Protein AF-A0A0P1GNW8-F1 (afdb_monomer_lite)

Radius of gyration: 12.33 Å; chains: 1; bounding box: 32×24×29 Å

Sequence (70 aa):
MIRLDSITHNHLGLHCEMCGHNSLLAVKMLIERLGHEINVHNAVKTLKCSSCGAKGKASFVITYVVNAKR

Organism: NCBI:txid340021

Secondary structure (DSSP, 8-state):
--BSGGGTTSEEEEEETTT--EEEEEHHHHHHHH-SS-BHHHHHHH-B-TTT--BS-EEEEEE-------

Foldseek 3Di:
DAWLLVQQQWWKWKAAPPPRDIDIGRSVVLCVVPNRGDGPLRSLQQDADPPPRDHSRIDIDIGHDDPPDD

pLDDT: mean 92.75, std 7.2, range [56.97, 97.44]

Structure (mmCIF, N/CA/C/O backbone):
data_AF-A0A0P1GNW8-F1
#
_entry.id   AF-A0A0P1GNW8-F1
#
loop_
_atom_site.group_PDB
_atom_site.id
_atom_site.type_symbol
_atom_site.label_atom_id
_atom_site.label_alt_id
_atom_site.label_comp_id
_atom_site.label_asym_id
_atom_site.label_entity_id
_atom_site.label_seq_id
_atom_site.pdbx_PDB_ins_code
_atom_site.Cartn_x
_atom_site.Cartn_y
_atom_site.Cartn_z
_atom_site.occupancy
_atom_site.B_iso_or_equiv
_atom_site.auth_seq_id
_atom_site.auth_comp_id
_atom_site.auth_asym_id
_atom_site.auth_atom_id
_atom_site.pdbx_PDB_model_num
ATOM 1 N N . MET A 1 1 ? 1.213 9.546 -10.412 1.00 80.88 1 MET A N 1
ATOM 2 C CA . MET A 1 1 ? 0.835 8.568 -9.360 1.00 80.88 1 MET A CA 1
ATOM 3 C C . MET A 1 1 ? 1.165 7.166 -9.859 1.00 80.88 1 MET A C 1
ATOM 5 O O . MET A 1 1 ? 0.929 6.910 -11.030 1.00 80.88 1 MET A O 1
ATOM 9 N N . ILE A 1 2 ? 1.715 6.287 -9.014 1.00 91.25 2 ILE A N 1
ATOM 10 C CA . ILE A 1 2 ? 2.160 4.930 -9.400 1.00 91.25 2 ILE A CA 1
ATOM 11 C C . ILE A 1 2 ? 0.995 3.937 -9.277 1.00 91.25 2 ILE A C 1
ATOM 13 O O . ILE A 1 2 ? 0.314 3.933 -8.250 1.00 91.25 2 ILE A O 1
ATOM 17 N N . ARG A 1 3 ? 0.763 3.113 -10.307 1.00 94.62 3 ARG A N 1
ATOM 18 C CA . ARG A 1 3 ? -0.237 2.027 -10.309 1.00 94.62 3 ARG A CA 1
ATOM 19 C C . ARG A 1 3 ? 0.334 0.757 -9.679 1.00 94.62 3 ARG A C 1
ATOM 21 O O . ARG A 1 3 ? 1.527 0.503 -9.831 1.00 94.62 3 ARG A O 1
ATOM 28 N N . LEU A 1 4 ? -0.491 -0.039 -8.995 1.00 93.69 4 LEU A N 1
ATOM 29 C CA . LEU A 1 4 ? -0.013 -1.279 -8.369 1.00 93.69 4 LEU A CA 1
ATOM 30 C C . LEU A 1 4 ? 0.541 -2.278 -9.399 1.00 93.69 4 LEU A 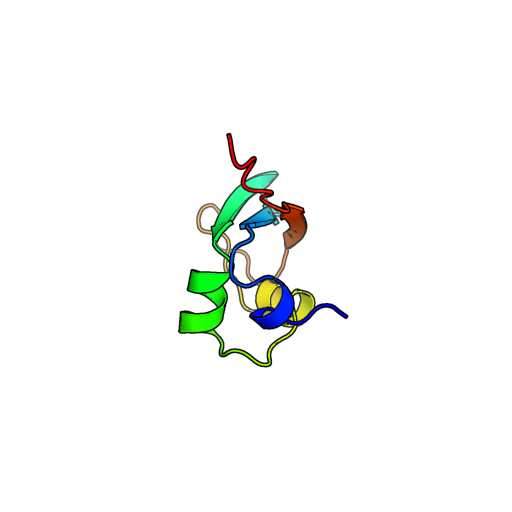C 1
ATOM 32 O O . LEU A 1 4 ? 1.582 -2.883 -9.151 1.00 93.69 4 LEU A O 1
ATOM 36 N N . ASP A 1 5 ? -0.096 -2.405 -10.565 1.00 93.50 5 ASP A N 1
ATOM 37 C CA . ASP A 1 5 ? 0.331 -3.319 -11.636 1.00 93.50 5 ASP A CA 1
ATOM 38 C C . ASP A 1 5 ? 1.781 -3.089 -12.110 1.00 93.50 5 ASP A C 1
ATOM 40 O O . ASP A 1 5 ? 2.530 -4.050 -12.298 1.00 93.50 5 ASP A O 1
ATOM 44 N N . SER A 1 6 ? 2.223 -1.832 -12.193 1.00 94.31 6 SER A N 1
ATOM 45 C CA . SER A 1 6 ? 3.598 -1.456 -12.563 1.00 94.31 6 SER A CA 1
ATOM 46 C C . SER A 1 6 ? 4.673 -1.899 -11.562 1.00 94.31 6 SER A C 1
ATOM 48 O O . SER A 1 6 ? 5.856 -1.925 -11.894 1.00 94.31 6 SER A O 1
ATOM 50 N N . ILE A 1 7 ? 4.276 -2.271 -10.341 1.00 93.94 7 ILE A N 1
ATOM 51 C CA . ILE A 1 7 ? 5.173 -2.680 -9.252 1.00 93.94 7 ILE A CA 1
ATOM 52 C C . ILE A 1 7 ? 4.741 -4.009 -8.614 1.00 93.94 7 ILE A C 1
ATOM 54 O O . ILE A 1 7 ? 5.043 -4.264 -7.452 1.00 93.94 7 ILE A O 1
ATOM 58 N N . THR A 1 8 ? 4.065 -4.873 -9.379 1.00 95.00 8 THR A N 1
ATOM 59 C CA . THR A 1 8 ? 3.446 -6.133 -8.914 1.00 95.00 8 THR A CA 1
ATOM 60 C C . THR A 1 8 ? 4.359 -7.005 -8.038 1.00 95.00 8 THR A C 1
ATOM 62 O O . THR A 1 8 ? 3.908 -7.560 -7.037 1.00 95.00 8 THR A O 1
ATOM 65 N N . HIS A 1 9 ? 5.643 -7.116 -8.391 1.00 94.25 9 HIS A N 1
ATOM 66 C CA . HIS A 1 9 ? 6.623 -7.978 -7.710 1.00 94.25 9 HIS A CA 1
ATOM 67 C C . HIS A 1 9 ? 7.452 -7.255 -6.636 1.00 94.25 9 HIS A C 1
ATOM 69 O O . HIS A 1 9 ? 8.438 -7.799 -6.143 1.00 94.25 9 HIS A O 1
ATOM 75 N N . ASN A 1 10 ? 7.071 -6.030 -6.279 1.00 95.31 10 ASN A N 1
ATOM 76 C CA . ASN A 1 10 ? 7.727 -5.245 -5.242 1.00 95.31 10 ASN A CA 1
ATOM 77 C C . ASN A 1 10 ? 6.943 -5.311 -3.927 1.00 95.31 10 ASN A C 1
ATOM 79 O O . ASN A 1 10 ? 5.863 -5.904 -3.832 1.00 95.31 10 ASN A O 1
ATOM 83 N N . HIS A 1 11 ? 7.492 -4.660 -2.906 1.00 96.00 11 HIS A N 1
ATOM 84 C CA . HIS A 1 11 ? 6.840 -4.519 -1.612 1.00 96.00 11 HIS A CA 1
ATOM 85 C C . HIS A 1 11 ? 6.492 -3.061 -1.331 1.00 96.00 11 HIS A C 1
ATOM 87 O O . HIS A 1 11 ? 7.168 -2.135 -1.781 1.00 96.00 11 HIS A O 1
ATOM 93 N N . LEU A 1 12 ? 5.436 -2.871 -0.552 1.00 95.75 12 LEU A N 1
ATOM 94 C CA . LEU A 1 12 ? 5.020 -1.594 -0.013 1.00 95.75 12 LEU A CA 1
ATOM 95 C C . LEU A 1 12 ? 5.318 -1.585 1.486 1.00 95.75 12 LEU A C 1
ATOM 97 O O . LEU A 1 12 ? 4.699 -2.322 2.256 1.00 95.75 12 LEU A O 1
ATOM 101 N N . GLY A 1 13 ? 6.283 -0.764 1.889 1.00 96.19 13 GLY A N 1
ATOM 102 C CA . GLY A 1 13 ? 6.501 -0.440 3.292 1.00 96.19 13 GLY A CA 1
ATOM 103 C C . GLY A 1 13 ? 5.453 0.574 3.729 1.00 96.19 13 GLY A C 1
ATOM 104 O O . GLY A 1 13 ? 5.286 1.599 3.074 1.00 96.19 13 GLY A O 1
ATOM 105 N N . LEU A 1 14 ? 4.740 0.287 4.811 1.00 96.56 14 LEU A N 1
ATOM 106 C CA . LEU A 1 14 ? 3.718 1.150 5.391 1.00 96.56 14 LEU A CA 1
ATOM 107 C C . LEU A 1 14 ? 4.109 1.541 6.805 1.00 96.56 14 LEU A C 1
ATOM 109 O O . LEU A 1 14 ? 4.456 0.676 7.609 1.00 96.56 14 LEU A O 1
ATOM 113 N N . HIS A 1 15 ? 3.950 2.820 7.115 1.00 97.44 15 HIS A N 1
ATOM 114 C CA . HIS A 1 15 ? 4.109 3.366 8.451 1.00 97.44 15 HIS A CA 1
ATOM 115 C C . HIS A 1 15 ? 2.791 3.994 8.899 1.00 97.44 15 HIS A C 1
ATOM 117 O O . HIS A 1 15 ? 2.298 4.931 8.275 1.00 97.44 15 HIS A O 1
ATOM 123 N N . CYS A 1 16 ? 2.189 3.469 9.964 1.00 97.44 16 CYS A N 1
ATOM 124 C CA . CYS A 1 16 ? 0.947 4.009 10.497 1.00 97.44 16 CYS A CA 1
ATOM 125 C C . CYS A 1 16 ? 1.207 5.296 11.282 1.00 97.44 16 CYS A C 1
ATOM 127 O O . CYS A 1 16 ? 1.783 5.262 12.366 1.00 97.44 16 CYS A O 1
ATOM 129 N N . GLU A 1 17 ? 0.664 6.407 10.797 1.00 97.12 17 GLU A N 1
ATOM 130 C CA . GLU A 1 17 ? 0.853 7.738 11.389 1.00 97.12 17 GLU A CA 1
ATOM 131 C C . GLU A 1 17 ? 0.159 7.899 12.754 1.00 97.12 17 GLU A C 1
ATOM 133 O O . GLU A 1 17 ? 0.435 8.845 13.479 1.00 97.12 17 GLU A O 1
ATOM 138 N N . MET A 1 18 ? -0.738 6.974 13.122 1.00 97.00 18 MET A N 1
ATOM 139 C CA . MET A 1 18 ? -1.485 7.035 14.388 1.00 97.00 18 MET A CA 1
ATOM 140 C C . MET A 1 18 ? -0.803 6.306 15.548 1.00 97.00 18 MET A C 1
ATOM 142 O O . MET A 1 18 ? -1.012 6.673 16.698 1.00 97.00 18 MET A O 1
ATOM 146 N N . CYS A 1 19 ? -0.061 5.231 15.274 1.00 97.06 19 CYS A N 1
ATOM 147 C CA . CYS A 1 19 ? 0.519 4.375 16.322 1.00 97.06 19 CYS A CA 1
ATOM 148 C C . CYS A 1 19 ? 1.990 4.015 16.086 1.00 97.06 19 CYS A C 1
ATOM 150 O O . CYS A 1 19 ? 2.570 3.281 16.878 1.00 97.06 19 CYS A O 1
ATOM 152 N N . GLY A 1 20 ? 2.587 4.474 14.984 1.00 96.81 20 GLY A N 1
ATOM 153 C CA . GLY A 1 20 ? 3.971 4.181 14.616 1.00 96.81 20 GLY A CA 1
ATOM 154 C C . GLY A 1 20 ? 4.218 2.760 14.096 1.00 96.81 20 GLY A C 1
ATOM 155 O O . GLY A 1 20 ? 5.354 2.426 13.766 1.00 96.81 20 GLY A O 1
ATOM 156 N N . HIS A 1 21 ? 3.185 1.915 14.005 1.00 96.31 21 HIS A N 1
ATOM 157 C CA . HIS A 1 21 ? 3.317 0.540 13.524 1.00 96.31 21 HIS A CA 1
ATOM 158 C C . HIS A 1 21 ? 3.810 0.498 12.073 1.00 96.31 21 HIS A C 1
ATOM 160 O O . HIS A 1 21 ? 3.210 1.110 11.185 1.00 96.31 21 HIS A O 1
ATOM 166 N N . ASN A 1 22 ? 4.871 -0.274 11.841 1.00 96.50 22 ASN A N 1
ATOM 167 C CA . ASN A 1 22 ? 5.440 -0.509 10.521 1.00 96.50 22 ASN A CA 1
ATOM 168 C C . ASN A 1 22 ? 5.030 -1.884 10.000 1.00 96.50 22 ASN A C 1
ATOM 170 O O . ASN A 1 22 ? 5.037 -2.862 10.741 1.00 96.50 22 ASN A O 1
ATOM 174 N N . SER A 1 23 ? 4.724 -1.974 8.711 1.00 95.00 23 SER A N 1
ATOM 175 C CA . SER A 1 23 ? 4.450 -3.250 8.050 1.00 95.00 23 SER A CA 1
ATOM 176 C C . SER A 1 23 ? 5.004 -3.260 6.634 1.00 95.00 23 SER A C 1
ATOM 178 O O . SER A 1 23 ? 5.146 -2.212 6.007 1.00 95.00 23 SER A O 1
ATOM 180 N N . LEU A 1 24 ? 5.313 -4.451 6.132 1.00 95.38 24 LEU A N 1
ATOM 181 C CA . LEU A 1 24 ? 5.744 -4.665 4.759 1.00 95.38 24 LEU A CA 1
ATOM 182 C C . LEU A 1 24 ? 4.715 -5.561 4.072 1.00 95.38 24 LEU A C 1
ATOM 184 O O . LEU A 1 24 ? 4.451 -6.667 4.536 1.00 95.38 24 LEU A O 1
ATOM 188 N N . LEU A 1 25 ? 4.118 -5.077 2.987 1.00 94.69 25 LEU A N 1
ATOM 189 C CA . LEU A 1 25 ? 3.100 -5.804 2.232 1.00 94.69 25 LEU A CA 1
ATOM 190 C C . LEU A 1 25 ? 3.587 -6.081 0.816 1.00 94.69 25 LEU A C 1
ATOM 192 O O . LEU A 1 25 ? 4.077 -5.182 0.138 1.00 94.69 25 LEU A O 1
ATOM 196 N N . ALA A 1 26 ? 3.405 -7.309 0.339 1.00 95.50 26 ALA A N 1
ATOM 197 C CA . ALA A 1 26 ? 3.617 -7.616 -1.069 1.00 95.50 26 ALA A CA 1
ATOM 198 C C . ALA A 1 26 ? 2.572 -6.876 -1.919 1.00 95.50 26 ALA A C 1
ATOM 200 O O . ALA A 1 26 ? 1.372 -6.960 -1.645 1.00 95.50 26 ALA A O 1
ATOM 201 N N . VAL A 1 27 ? 3.006 -6.180 -2.975 1.00 95.31 27 VAL A N 1
ATOM 202 C CA . VAL A 1 27 ? 2.084 -5.455 -3.866 1.00 95.31 27 VAL A CA 1
ATOM 203 C C . VAL A 1 27 ? 1.087 -6.411 -4.517 1.00 95.31 27 VAL A C 1
ATOM 205 O O . VAL A 1 27 ? -0.090 -6.076 -4.634 1.00 95.31 27 VAL A O 1
ATOM 208 N N . LYS A 1 28 ? 1.521 -7.624 -4.870 1.00 95.81 28 LYS A N 1
ATOM 209 C CA . LYS A 1 28 ? 0.650 -8.669 -5.419 1.00 95.81 28 LYS A CA 1
ATOM 210 C C . LYS A 1 28 ? -0.605 -8.912 -4.567 1.00 95.81 28 LYS A C 1
ATOM 212 O O . LYS A 1 28 ? -1.701 -8.961 -5.112 1.00 95.81 28 LYS A O 1
ATOM 217 N N . MET A 1 29 ? -0.471 -8.956 -3.240 1.00 94.19 29 MET A N 1
ATOM 218 C CA . MET A 1 29 ? -1.622 -9.118 -2.341 1.00 94.19 29 MET A CA 1
ATOM 219 C C . MET A 1 29 ? -2.582 -7.923 -2.390 1.00 94.19 29 MET A C 1
ATOM 221 O O . MET A 1 29 ? -3.793 -8.079 -2.239 1.00 94.19 29 MET A O 1
ATOM 225 N N . LEU A 1 30 ? -2.054 -6.709 -2.575 1.00 93.69 30 LEU A N 1
ATOM 226 C CA . LEU A 1 30 ? -2.881 -5.512 -2.721 1.00 93.69 30 LEU A CA 1
ATOM 227 C C . LEU A 1 30 ? -3.659 -5.542 -4.039 1.00 93.69 30 LEU A C 1
ATOM 229 O O . LEU A 1 30 ? -4.832 -5.183 -4.045 1.00 93.69 30 LEU A O 1
ATOM 233 N N . ILE A 1 31 ? -3.034 -6.010 -5.122 1.00 95.00 31 ILE A N 1
ATOM 234 C CA . ILE A 1 31 ? -3.679 -6.185 -6.430 1.00 95.00 31 ILE A CA 1
ATOM 235 C C . ILE A 1 31 ? -4.821 -7.198 -6.341 1.00 95.00 31 ILE A C 1
ATOM 237 O O . ILE A 1 31 ? -5.929 -6.899 -6.775 1.00 95.00 31 ILE A O 1
ATOM 241 N N . GLU A 1 32 ? -4.582 -8.360 -5.730 1.00 94.81 32 GLU A N 1
ATOM 242 C CA . GLU A 1 32 ? -5.602 -9.404 -5.556 1.00 94.81 32 GLU A CA 1
ATOM 243 C C . GLU A 1 32 ? -6.820 -8.898 -4.766 1.00 94.81 32 GLU A C 1
ATOM 245 O O . GLU A 1 32 ? -7.948 -9.317 -5.014 1.00 94.81 32 GLU A O 1
ATOM 250 N N . ARG A 1 33 ? -6.606 -7.962 -3.833 1.00 93.19 33 ARG A N 1
ATOM 251 C CA . ARG A 1 33 ? -7.662 -7.420 -2.971 1.00 93.19 33 ARG A CA 1
ATOM 252 C C . ARG A 1 33 ? -8.382 -6.196 -3.542 1.00 93.19 33 ARG A C 1
ATOM 254 O O . ARG A 1 33 ? -9.558 -6.004 -3.246 1.00 93.19 33 ARG A O 1
ATOM 261 N N . LEU A 1 34 ? -7.675 -5.323 -4.257 1.00 93.25 34 LEU A N 1
ATOM 262 C CA . LEU A 1 34 ? -8.162 -3.992 -4.652 1.00 93.25 34 LEU A CA 1
ATOM 263 C C . LEU A 1 34 ? -8.292 -3.814 -6.170 1.00 93.25 34 LEU A C 1
ATOM 265 O O . LEU A 1 34 ? -8.847 -2.811 -6.615 1.00 93.25 34 LEU A O 1
ATOM 269 N N . GLY A 1 35 ? -7.792 -4.766 -6.955 1.00 90.69 35 GLY A N 1
ATOM 270 C CA . GLY A 1 35 ? -7.728 -4.694 -8.409 1.00 90.69 35 GLY A CA 1
ATOM 271 C C . GLY A 1 35 ? -6.418 -4.098 -8.930 1.00 90.69 35 GLY A C 1
ATOM 272 O O . GLY A 1 35 ? -5.652 -3.451 -8.215 1.00 90.69 35 GLY A O 1
ATOM 273 N N . HIS A 1 36 ? -6.161 -4.326 -10.217 1.00 86.56 36 HIS A N 1
ATOM 274 C CA . HIS A 1 36 ? -4.898 -3.976 -10.876 1.00 86.56 36 HIS A CA 1
ATOM 275 C C . HIS A 1 36 ? -4.725 -2.471 -11.125 1.00 86.56 36 HIS A C 1
ATOM 277 O O . HIS A 1 36 ? -3.608 -1.957 -11.077 1.00 86.56 36 HIS A O 1
ATOM 283 N N . GLU A 1 37 ? -5.820 -1.757 -11.394 1.00 88.94 37 GLU A N 1
ATOM 284 C CA . GLU A 1 37 ? -5.767 -0.383 -11.912 1.00 88.94 37 GLU A CA 1
ATOM 285 C C . GLU A 1 37 ? -5.665 0.694 -10.825 1.00 88.94 37 GLU A C 1
ATOM 287 O O . GLU A 1 37 ? -5.444 1.871 -11.121 1.00 88.94 37 GLU A O 1
ATOM 292 N N . ILE A 1 38 ? -5.805 0.313 -9.553 1.00 93.88 38 ILE A N 1
ATOM 293 C CA . ILE A 1 38 ? -5.697 1.258 -8.447 1.00 93.88 38 ILE A CA 1
ATOM 294 C C . ILE A 1 38 ? -4.251 1.753 -8.303 1.00 93.88 38 ILE A C 1
ATOM 296 O O . ILE A 1 38 ? -3.273 1.016 -8.454 1.00 93.88 38 ILE A O 1
ATOM 300 N N . ASN A 1 39 ? -4.105 3.037 -7.988 1.00 94.94 39 ASN A N 1
ATOM 301 C CA . ASN A 1 39 ? -2.808 3.606 -7.644 1.00 94.94 39 ASN A CA 1
ATOM 302 C C . ASN A 1 39 ? -2.465 3.391 -6.163 1.00 94.94 39 ASN A C 1
ATOM 304 O O . ASN A 1 39 ? -3.350 3.242 -5.321 1.00 94.94 39 ASN A O 1
ATOM 308 N N . VAL A 1 40 ? -1.171 3.421 -5.842 1.00 94.25 40 VAL A N 1
ATOM 309 C CA . VAL A 1 40 ? -0.652 3.164 -4.488 1.00 94.25 40 VAL A CA 1
ATOM 310 C C . VAL A 1 40 ? -1.285 4.094 -3.445 1.00 94.25 40 VAL A C 1
ATOM 312 O O . VAL A 1 40 ? -1.684 3.637 -2.377 1.00 94.25 40 VAL A O 1
ATOM 315 N N . HIS A 1 41 ? -1.453 5.383 -3.758 1.00 94.06 41 HIS A N 1
ATOM 316 C CA . HIS A 1 41 ? -2.045 6.352 -2.827 1.00 94.06 41 HIS A CA 1
ATOM 317 C C . HIS A 1 41 ? -3.500 6.010 -2.487 1.00 94.06 41 HIS A C 1
ATOM 319 O O . HIS A 1 41 ? -3.900 6.061 -1.324 1.00 94.06 41 HIS A O 1
ATOM 325 N N . ASN A 1 42 ? -4.296 5.656 -3.494 1.00 94.75 42 ASN A N 1
ATOM 326 C CA . ASN A 1 42 ? -5.681 5.249 -3.303 1.00 94.75 42 ASN A CA 1
ATOM 327 C C . ASN A 1 42 ? -5.758 3.906 -2.576 1.00 94.75 42 ASN A C 1
ATOM 329 O O . ASN A 1 42 ? -6.589 3.762 -1.684 1.00 94.75 42 ASN A O 1
ATOM 333 N N . ALA A 1 43 ? -4.856 2.968 -2.877 1.00 94.12 43 ALA A N 1
ATOM 334 C CA . ALA A 1 43 ? -4.767 1.704 -2.160 1.00 94.12 43 ALA A CA 1
ATOM 335 C C . ALA A 1 43 ? -4.528 1.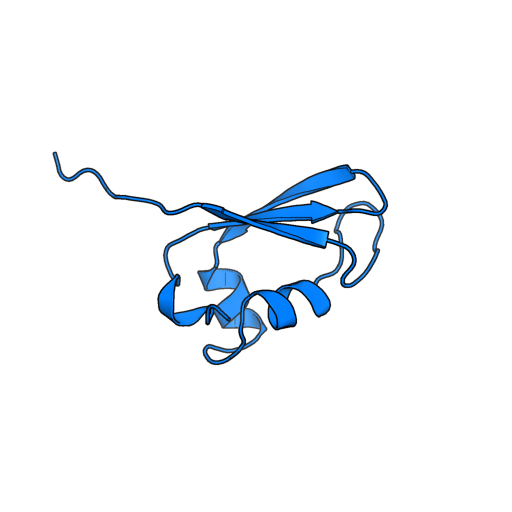937 -0.661 1.00 94.12 43 ALA A C 1
ATOM 337 O O . ALA A 1 43 ? -5.315 1.465 0.158 1.00 94.12 43 ALA A O 1
ATOM 338 N N . VAL A 1 44 ? -3.533 2.751 -0.293 1.00 94.50 44 VAL A N 1
ATOM 339 C CA . VAL A 1 44 ? -3.198 3.058 1.111 1.00 94.50 44 VAL A CA 1
ATOM 340 C C . VAL A 1 44 ? -4.384 3.657 1.873 1.00 94.50 44 VAL A C 1
ATOM 342 O O . VAL A 1 44 ? -4.638 3.262 3.010 1.00 94.50 44 VAL A O 1
ATOM 345 N N . LYS A 1 45 ? -5.182 4.530 1.242 1.00 94.81 45 LYS A N 1
ATOM 346 C CA . LYS A 1 45 ? -6.395 5.108 1.856 1.00 94.81 45 LYS A CA 1
ATOM 347 C C . LYS A 1 45 ? -7.442 4.059 2.255 1.00 94.81 45 LYS A C 1
ATOM 349 O O . LYS A 1 45 ? -8.241 4.302 3.159 1.00 94.81 45 LYS A O 1
ATOM 354 N N . THR A 1 46 ? -7.458 2.899 1.598 1.00 94.19 46 THR A N 1
ATOM 355 C CA . THR A 1 46 ? -8.398 1.812 1.918 1.00 94.19 46 THR A CA 1
ATOM 356 C C . THR A 1 46 ? -7.910 0.905 3.047 1.00 94.19 46 THR A C 1
ATOM 358 O O . THR A 1 46 ? -8.732 0.238 3.681 1.00 94.19 46 THR A O 1
ATOM 361 N N . LEU A 1 47 ? -6.602 0.888 3.323 1.00 93.69 47 LEU A N 1
ATOM 362 C CA . LEU A 1 47 ? -5.986 -0.035 4.269 1.00 93.69 47 LEU A 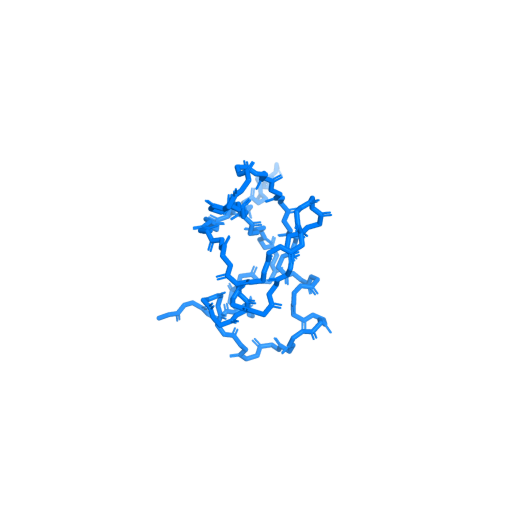CA 1
ATOM 363 C C . LEU A 1 47 ? -6.277 0.349 5.719 1.00 93.69 47 LEU A C 1
ATOM 365 O O . LEU A 1 47 ? -6.383 1.524 6.073 1.00 93.69 47 LEU A O 1
ATOM 369 N N . LYS A 1 48 ? -6.380 -0.679 6.563 1.00 95.62 48 LYS A N 1
ATOM 370 C CA . LYS A 1 48 ? -6.565 -0.571 8.009 1.00 95.62 48 LYS A CA 1
ATOM 371 C C . LYS A 1 48 ? -5.307 -1.080 8.706 1.00 95.62 48 LYS A C 1
ATOM 373 O O . LYS A 1 48 ? -4.844 -2.175 8.394 1.00 95.62 48 LYS A O 1
ATOM 378 N N . CYS A 1 49 ? -4.777 -0.309 9.651 1.00 96.31 49 CYS A N 1
ATOM 379 C CA . CYS A 1 49 ? -3.673 -0.745 10.497 1.00 96.31 49 CYS A CA 1
ATOM 380 C C . CYS A 1 49 ? -4.108 -1.963 11.322 1.00 96.31 49 CYS A C 1
ATOM 382 O O . CYS A 1 49 ? -5.130 -1.912 12.006 1.00 96.31 49 CYS A O 1
ATOM 384 N N . SER A 1 50 ? -3.334 -3.047 11.276 1.00 94.69 50 SER A N 1
ATOM 385 C CA . SER A 1 50 ? -3.610 -4.263 12.050 1.00 94.69 50 SER A CA 1
ATOM 386 C C . SER A 1 50 ? -3.413 -4.076 13.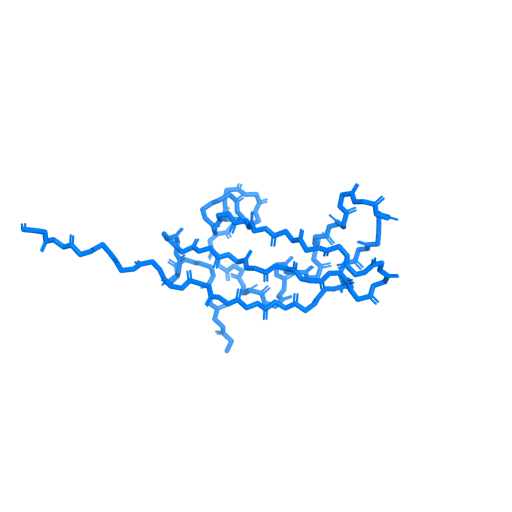555 1.00 94.69 50 SER A C 1
ATOM 388 O O . SER A 1 50 ? -4.025 -4.802 14.328 1.00 94.69 50 SER A O 1
ATOM 390 N N . SER A 1 51 ? -2.597 -3.101 13.969 1.00 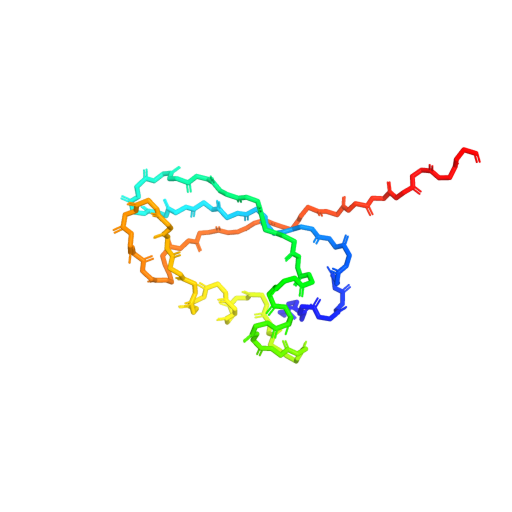96.31 51 SER A N 1
ATOM 391 C CA . SER A 1 51 ? -2.307 -2.828 15.380 1.00 96.31 51 SER A CA 1
ATOM 392 C C . SER A 1 51 ? -3.372 -1.940 16.036 1.00 96.31 51 SER A C 1
ATOM 394 O O . SER A 1 51 ? -4.002 -2.353 17.002 1.00 96.31 51 SER A O 1
ATOM 396 N N . CYS A 1 52 ? -3.628 -0.740 15.499 1.00 96.75 52 CYS A N 1
ATOM 397 C CA . CYS A 1 52 ? -4.547 0.227 16.121 1.00 96.75 52 CYS A CA 1
ATOM 398 C C . CYS A 1 52 ? -5.905 0.359 15.417 1.00 96.75 52 CYS A C 1
ATOM 400 O O . CYS A 1 52 ? -6.787 1.075 15.881 1.00 96.75 52 CYS A O 1
ATOM 402 N N . GLY A 1 53 ? -6.079 -0.271 14.255 1.00 95.94 53 GLY A N 1
ATOM 403 C CA . GLY A 1 53 ? -7.321 -0.202 13.494 1.00 95.94 53 GLY A CA 1
ATOM 404 C C . GLY A 1 53 ? -7.579 1.111 12.747 1.00 95.94 53 GLY A C 1
ATOM 405 O O . GLY A 1 53 ? -8.625 1.226 12.106 1.00 95.94 53 GLY A O 1
ATOM 406 N N . ALA A 1 54 ? -6.658 2.079 12.771 1.00 96.06 54 ALA A N 1
ATOM 407 C CA . ALA A 1 54 ? -6.786 3.307 11.988 1.00 96.06 54 ALA A CA 1
ATOM 408 C C . ALA A 1 54 ? -6.821 3.003 10.480 1.00 96.06 54 ALA A C 1
ATOM 410 O O . ALA A 1 54 ? -6.029 2.200 9.984 1.00 96.06 54 ALA A O 1
ATOM 411 N N . LYS A 1 55 ? -7.732 3.649 9.744 1.00 96.38 55 LYS A N 1
ATOM 412 C CA . LYS A 1 55 ? -7.914 3.454 8.298 1.00 96.38 55 LYS A CA 1
ATOM 413 C C . LYS A 1 55 ? -7.360 4.637 7.508 1.00 96.38 55 LYS A C 1
ATOM 415 O O . LYS A 1 55 ? -7.671 5.780 7.826 1.00 96.38 55 LYS A O 1
ATOM 420 N N . GLY A 1 56 ? -6.560 4.362 6.479 1.00 93.31 56 GLY A N 1
ATOM 421 C CA . GLY A 1 56 ? -6.040 5.370 5.549 1.00 93.31 56 GLY A CA 1
ATOM 422 C C . GLY A 1 56 ? -5.079 6.398 6.157 1.00 93.31 56 GLY A C 1
ATOM 423 O O . GLY A 1 56 ? -4.826 7.426 5.536 1.00 93.31 56 GLY A O 1
ATOM 424 N N . LYS A 1 57 ? -4.565 6.138 7.364 1.00 93.75 57 LYS A N 1
ATOM 425 C CA . LYS A 1 57 ? -3.601 6.978 8.094 1.00 93.75 57 LYS A CA 1
ATOM 426 C C . LYS A 1 57 ? -2.234 6.305 8.106 1.00 93.75 57 LYS A C 1
ATOM 428 O O . LYS A 1 57 ? -1.784 5.797 9.136 1.00 93.75 57 LYS A O 1
ATOM 433 N N . ALA A 1 58 ? -1.642 6.199 6.923 1.00 95.12 58 ALA A N 1
ATOM 434 C CA . ALA A 1 58 ? -0.323 5.620 6.754 1.00 95.12 58 ALA A CA 1
ATOM 435 C C . ALA A 1 58 ? 0.460 6.346 5.660 1.00 95.12 58 ALA A C 1
ATOM 437 O O . ALA A 1 58 ? -0.074 6.606 4.579 1.00 95.12 58 ALA A O 1
ATOM 438 N N . SER A 1 59 ? 1.733 6.604 5.934 1.00 96.19 59 SER A N 1
ATOM 439 C CA . SER A 1 59 ? 2.721 6.940 4.917 1.00 96.19 59 SER A CA 1
ATOM 440 C C . SER A 1 59 ? 3.300 5.651 4.328 1.00 96.19 59 SER A C 1
ATOM 442 O O . SER A 1 59 ? 3.180 4.568 4.914 1.00 96.19 59 SER A O 1
ATOM 444 N N . PHE A 1 60 ? 3.869 5.737 3.125 1.00 95.69 60 PHE A N 1
ATOM 445 C CA . PHE A 1 60 ? 4.364 4.558 2.424 1.00 95.69 60 PHE A CA 1
ATOM 446 C C . PHE A 1 60 ? 5.665 4.809 1.669 1.00 95.69 60 PHE A C 1
ATOM 448 O O . PHE A 1 60 ? 5.943 5.920 1.220 1.00 95.69 60 PHE A O 1
ATOM 455 N N . VAL A 1 61 ? 6.417 3.729 1.474 1.00 96.38 61 VAL A N 1
ATOM 456 C CA . VAL A 1 61 ? 7.590 3.652 0.601 1.00 96.38 61 VAL A CA 1
ATOM 457 C C . VAL A 1 61 ? 7.477 2.415 -0.286 1.00 96.38 61 VAL A C 1
ATOM 459 O O . VAL A 1 61 ? 6.940 1.390 0.131 1.00 96.38 61 VAL A O 1
ATOM 462 N N . ILE A 1 62 ? 7.970 2.502 -1.520 1.00 95.56 62 ILE A N 1
ATOM 463 C CA . ILE A 1 62 ? 8.032 1.352 -2.430 1.00 95.56 62 ILE A CA 1
ATOM 464 C C . ILE A 1 62 ? 9.431 0.755 -2.333 1.00 95.56 62 ILE A C 1
ATOM 466 O O . ILE A 1 62 ? 10.417 1.419 -2.652 1.00 95.56 62 ILE A O 1
ATOM 470 N N . THR A 1 63 ? 9.508 -0.505 -1.920 1.00 94.12 63 THR A N 1
ATOM 471 C CA . THR A 1 63 ? 10.757 -1.262 -1.848 1.00 94.12 63 THR A CA 1
ATOM 472 C C . THR A 1 63 ? 10.901 -2.088 -3.118 1.00 94.12 63 THR A C 1
ATOM 474 O O . THR A 1 63 ? 10.235 -3.116 -3.281 1.00 94.12 63 THR A O 1
ATOM 477 N N . TYR A 1 64 ? 11.762 -1.624 -4.024 1.00 92.31 64 TYR A N 1
ATOM 478 C CA . TYR A 1 64 ? 12.068 -2.325 -5.267 1.00 92.31 64 TYR A CA 1
ATOM 479 C C . TYR A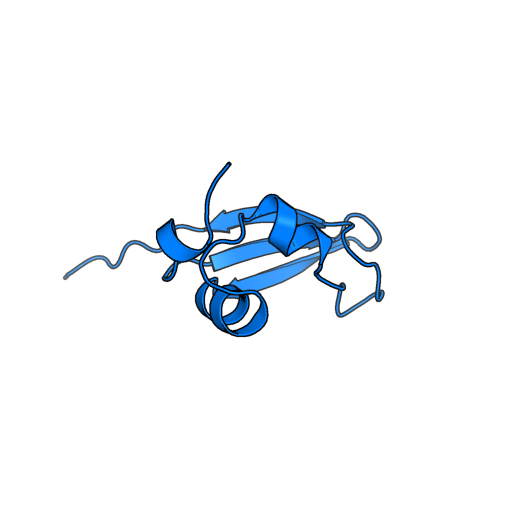 1 64 ? 12.946 -3.543 -4.992 1.00 92.31 64 TYR A C 1
ATOM 481 O O . TYR A 1 64 ? 14.013 -3.425 -4.391 1.00 92.31 64 TYR A O 1
ATOM 489 N N . VAL A 1 65 ? 12.498 -4.712 -5.449 1.00 88.69 65 VAL A N 1
ATOM 490 C CA . VAL A 1 65 ? 13.265 -5.954 -5.343 1.00 88.69 65 VAL A CA 1
ATOM 491 C C . VAL A 1 65 ? 13.914 -6.225 -6.693 1.00 88.69 65 VAL A C 1
ATOM 493 O O . VAL A 1 65 ? 13.242 -6.548 -7.670 1.00 88.69 65 VAL A O 1
ATOM 496 N N . VAL A 1 66 ? 15.235 -6.087 -6.751 1.00 84.81 66 VAL A N 1
ATOM 497 C CA . VAL A 1 66 ? 16.036 -6.492 -7.910 1.00 84.81 66 VAL A CA 1
ATOM 498 C C . VAL A 1 66 ? 16.567 -7.893 -7.649 1.00 84.81 66 VAL A C 1
ATOM 500 O O . VAL A 1 66 ? 17.385 -8.100 -6.756 1.00 84.81 66 VAL A O 1
ATOM 503 N N . ASN A 1 67 ? 16.103 -8.866 -8.431 1.00 75.12 67 ASN A N 1
ATOM 504 C CA . ASN A 1 67 ? 16.701 -10.195 -8.422 1.00 75.12 67 ASN A CA 1
ATOM 505 C C . ASN A 1 67 ? 18.087 -10.097 -9.061 1.00 75.12 67 ASN A C 1
ATOM 507 O O . ASN A 1 67 ? 18.205 -9.987 -10.283 1.00 75.12 67 ASN A O 1
ATOM 511 N N . ALA A 1 68 ? 19.134 -10.133 -8.238 1.00 68.44 68 ALA A N 1
ATOM 512 C CA . ALA A 1 68 ? 20.492 -10.328 -8.719 1.00 68.44 68 ALA A CA 1
ATOM 513 C C . ALA A 1 68 ? 20.569 -11.731 -9.336 1.00 68.44 68 ALA A C 1
ATOM 515 O O . ALA A 1 68 ? 20.611 -12.733 -8.622 1.00 68.44 68 ALA A O 1
ATOM 516 N N . LYS A 1 69 ? 20.519 -11.812 -10.669 1.00 65.50 69 LYS A N 1
ATOM 517 C CA . LYS A 1 69 ? 20.866 -13.047 -11.373 1.00 65.50 69 LYS A CA 1
ATOM 518 C C . LYS A 1 69 ? 22.356 -13.293 -11.121 1.00 65.50 69 LYS A C 1
ATOM 520 O O . LYS A 1 69 ? 23.177 -12.474 -11.528 1.00 65.50 69 LYS A O 1
ATOM 525 N N . ARG A 1 70 ? 22.657 -14.353 -10.369 1.00 56.97 70 ARG A N 1
ATOM 526 C CA . ARG A 1 70 ? 23.993 -14.952 -10.292 1.00 56.97 70 ARG A CA 1
ATOM 527 C C . ARG A 1 70 ? 24.352 -15.592 -11.624 1.00 56.97 70 ARG A C 1
ATOM 529 O O . ARG A 1 70 ? 23.417 -16.114 -12.272 1.00 56.97 70 ARG A O 1
#